Protein AF-A0A8X7WIZ1-F1 (afdb_monomer_lite)

Radius of gyration: 36.6 Å; chains: 1; bounding box: 76×28×91 Å

Secondary structure (DSSP, 8-state):
-------S------TT--EE--TT--TTTTS--EEHHHHHHHHHHHHHHHHHHHHHHHHHHHHHHHHHHHHHHHHHHHHHHHHHHHHHHHHHHHHHHHHHHHHH-

Structure (mmCIF, N/CA/C/O backbone):
data_AF-A0A8X7WIZ1-F1
#
_entry.id   AF-A0A8X7WIZ1-F1
#
loop_
_atom_site.group_PDB
_atom_site.id
_atom_site.type_symbol
_atom_site.label_atom_id
_atom_site.label_alt_id
_atom_site.label_comp_id
_atom_site.label_asym_id
_atom_site.label_entity_id
_atom_site.label_seq_id
_atom_site.pdbx_PDB_ins_code
_atom_site.Cartn_x
_atom_site.Cartn_y
_atom_site.Cartn_z
_atom_site.occupancy
_atom_site.B_iso_or_equiv
_atom_site.auth_seq_id
_atom_site.auth_comp_id
_atom_site.auth_asym_id
_atom_site.auth_atom_id
_atom_site.pdbx_PDB_model_num
ATOM 1 N N . MET A 1 1 ? 35.230 1.663 -14.334 1.00 40.25 1 MET A N 1
ATOM 2 C CA . MET A 1 1 ? 34.468 2.782 -14.916 1.00 40.25 1 MET A CA 1
ATOM 3 C C . MET A 1 1 ? 35.058 3.000 -16.294 1.00 40.25 1 MET A C 1
ATOM 5 O O . MET A 1 1 ? 36.267 3.159 -16.374 1.00 40.25 1 MET A O 1
ATOM 9 N N . ILE A 1 2 ? 34.279 2.805 -17.360 1.00 38.53 2 ILE A N 1
ATOM 10 C CA . ILE A 1 2 ? 34.748 3.115 -18.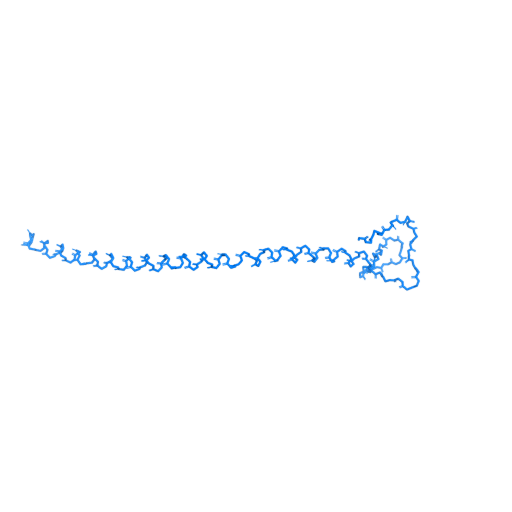715 1.00 38.53 2 ILE A CA 1
ATOM 11 C C . ILE A 1 2 ? 34.423 4.591 -18.897 1.00 38.53 2 ILE A C 1
ATOM 13 O O . ILE A 1 2 ? 33.260 4.934 -19.087 1.00 38.53 2 ILE A O 1
ATOM 17 N N . ASP A 1 3 ? 35.423 5.449 -18.729 1.00 39.06 3 ASP A N 1
ATOM 18 C CA . ASP A 1 3 ? 35.257 6.869 -19.010 1.00 39.06 3 ASP A CA 1
ATOM 19 C C . ASP A 1 3 ? 35.281 7.060 -20.523 1.00 39.06 3 ASP A C 1
ATOM 21 O O . ASP A 1 3 ? 36.286 6.810 -21.193 1.00 39.06 3 ASP A O 1
ATOM 25 N N . GLU A 1 4 ? 34.141 7.467 -21.072 1.00 47.09 4 GLU A N 1
ATOM 26 C CA . GLU A 1 4 ? 34.055 7.902 -22.455 1.00 47.09 4 GLU A CA 1
ATOM 27 C C . GLU A 1 4 ? 34.821 9.221 -22.578 1.00 47.09 4 GLU A C 1
ATOM 29 O O . GLU A 1 4 ? 34.429 10.262 -22.040 1.00 47.09 4 GLU A O 1
ATOM 34 N N . VAL A 1 5 ? 35.962 9.168 -23.263 1.00 49.66 5 VAL A N 1
ATOM 35 C CA . VAL A 1 5 ? 36.715 10.361 -23.636 1.00 49.66 5 VAL A CA 1
ATOM 36 C C . VAL A 1 5 ? 35.818 11.163 -24.574 1.00 49.66 5 VAL A C 1
ATOM 38 O O . VAL A 1 5 ? 35.631 10.784 -25.728 1.00 49.66 5 VAL A O 1
ATOM 41 N N . ARG A 1 6 ? 35.255 12.273 -24.082 1.00 49.59 6 ARG A N 1
ATOM 42 C CA . ARG A 1 6 ? 34.550 13.269 -24.902 1.00 49.59 6 ARG A CA 1
ATOM 43 C C . ARG A 1 6 ? 35.555 13.959 -25.827 1.00 49.59 6 ARG A C 1
ATOM 45 O O . ARG A 1 6 ? 35.989 15.081 -25.569 1.00 49.59 6 ARG A O 1
ATOM 52 N N . VAL A 1 7 ? 35.982 13.263 -26.877 1.00 47.59 7 VAL A N 1
ATOM 53 C CA . VAL A 1 7 ? 36.691 13.876 -27.999 1.00 47.59 7 VAL A CA 1
ATOM 54 C C . VAL A 1 7 ? 35.689 14.796 -28.691 1.00 47.59 7 VAL A C 1
ATOM 56 O 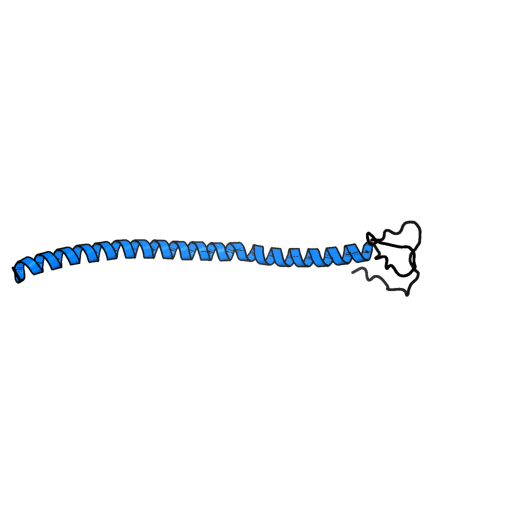O . VAL A 1 7 ? 34.561 14.394 -28.962 1.00 47.59 7 VAL A O 1
ATOM 59 N N . LYS A 1 8 ? 36.083 16.056 -28.895 1.00 46.12 8 LYS A N 1
ATOM 60 C CA . LYS A 1 8 ? 35.276 17.074 -29.575 1.00 46.12 8 LYS A CA 1
ATOM 61 C C . LYS A 1 8 ? 34.792 16.549 -30.928 1.00 46.12 8 LYS A C 1
ATOM 63 O O . LYS A 1 8 ? 35.621 16.318 -31.799 1.00 46.12 8 LYS A O 1
ATOM 68 N N . ASP A 1 9 ? 33.474 16.408 -31.047 1.00 51.41 9 ASP A N 1
ATOM 69 C CA . ASP A 1 9 ? 32.660 16.392 -32.266 1.00 51.41 9 ASP A CA 1
ATOM 70 C C . ASP A 1 9 ? 33.368 15.936 -33.552 1.00 51.41 9 ASP A C 1
ATOM 72 O O . ASP A 1 9 ? 33.539 16.704 -34.497 1.00 51.41 9 ASP A O 1
ATOM 76 N N . GLU A 1 10 ? 33.689 14.649 -33.647 1.00 49.94 10 GLU A N 1
ATOM 77 C CA . GLU A 1 10 ? 33.424 13.967 -34.910 1.00 49.94 10 GLU A CA 1
ATOM 78 C C . GLU A 1 10 ? 31.998 13.445 -34.801 1.00 49.94 10 GLU A C 1
ATOM 80 O O . GLU A 1 10 ? 31.724 12.541 -34.013 1.00 49.94 10 GLU A O 1
ATOM 85 N N . PHE A 1 11 ? 31.061 14.052 -35.536 1.00 55.97 11 PHE A N 1
ATOM 86 C CA . PHE A 1 11 ? 29.721 13.495 -35.682 1.00 55.97 11 PHE A CA 1
ATOM 87 C C . PHE A 1 11 ? 29.870 12.055 -36.194 1.00 55.97 11 PHE A C 1
ATOM 89 O O . PHE A 1 11 ? 30.175 11.834 -37.368 1.00 55.97 11 PHE A O 1
ATOM 96 N N . ASP A 1 12 ? 29.710 11.093 -35.281 1.00 56.22 12 ASP A N 1
ATOM 97 C CA . ASP A 1 12 ? 29.989 9.664 -35.454 1.00 56.22 12 ASP A CA 1
ATOM 98 C C . ASP A 1 12 ? 28.936 9.036 -36.383 1.00 56.22 12 ASP A C 1
ATOM 100 O O . ASP A 1 12 ? 28.051 8.289 -35.991 1.00 56.22 12 ASP A O 1
ATOM 104 N N . THR A 1 13 ? 28.975 9.405 -37.658 1.00 54.91 13 THR A N 1
ATOM 105 C CA . THR A 1 13 ? 28.059 8.930 -38.705 1.00 54.91 13 THR A CA 1
ATOM 106 C C . THR A 1 13 ? 28.530 7.611 -39.322 1.00 54.91 13 THR A C 1
ATOM 108 O O . THR A 1 13 ? 28.003 7.177 -40.348 1.00 54.91 13 THR A O 1
ATOM 111 N N . GLN A 1 14 ? 29.518 6.950 -38.706 1.00 56.19 14 GLN A N 1
ATOM 112 C CA . GLN A 1 14 ? 30.135 5.759 -39.269 1.00 56.19 14 GLN A CA 1
ATOM 113 C C . GLN A 1 14 ? 29.156 4.570 -39.294 1.00 56.19 14 GLN A C 1
ATOM 115 O O . GLN A 1 14 ? 28.480 4.282 -38.295 1.00 56.19 14 GLN A O 1
ATOM 120 N N . PRO A 1 15 ? 29.091 3.830 -40.417 1.00 49.72 15 PRO A N 1
ATOM 121 C CA . PRO A 1 15 ? 28.320 2.597 -40.510 1.00 49.72 15 PRO A CA 1
ATOM 122 C C . PRO A 1 15 ? 28.708 1.608 -39.398 1.00 49.72 15 PRO A C 1
ATOM 124 O O . PRO A 1 15 ? 29.881 1.304 -39.210 1.00 49.72 15 PRO A O 1
ATOM 127 N N . GLY A 1 16 ? 27.717 1.093 -38.662 1.00 58.16 16 GLY A N 1
ATOM 128 C CA . GLY A 1 16 ? 27.914 0.117 -37.576 1.00 58.16 16 GLY A CA 1
ATOM 129 C C . GLY A 1 16 ? 27.690 0.661 -36.161 1.00 58.16 16 GLY A C 1
ATOM 130 O O . GLY A 1 16 ? 27.548 -0.124 -35.222 1.00 58.16 16 GLY A O 1
ATOM 131 N N . LYS A 1 17 ? 27.580 1.982 -35.994 1.00 64.12 17 LYS A N 1
ATOM 132 C CA . LYS A 1 17 ? 27.220 2.612 -34.716 1.00 64.12 17 LYS A CA 1
ATOM 133 C C . LYS A 1 17 ? 25.698 2.654 -34.533 1.00 64.12 17 LYS A C 1
ATOM 135 O O . LYS A 1 17 ? 24.950 2.934 -35.468 1.00 64.12 17 LYS A O 1
ATOM 140 N N . ARG A 1 18 ? 25.224 2.337 -33.321 1.00 69.50 18 ARG A N 1
ATOM 141 C CA . ARG A 1 18 ? 23.798 2.364 -32.951 1.00 69.50 18 ARG A CA 1
ATOM 142 C C . ARG A 1 18 ? 23.508 3.661 -32.197 1.00 69.50 18 ARG A C 1
ATOM 144 O O . ARG A 1 18 ? 24.174 3.956 -31.209 1.00 69.50 18 ARG A O 1
ATOM 151 N N . PHE A 1 19 ? 22.510 4.408 -32.654 1.00 68.00 19 PHE A N 1
ATOM 152 C CA . PHE A 1 19 ? 22.051 5.651 -32.032 1.00 68.00 19 PHE A CA 1
ATOM 153 C C . PHE A 1 19 ? 20.586 5.517 -31.648 1.00 68.00 19 PHE A C 1
ATOM 155 O O . PHE A 1 19 ? 19.826 4.861 -32.363 1.00 68.00 19 PHE A O 1
ATOM 162 N N . PHE A 1 20 ? 20.187 6.184 -30.570 1.00 65.31 20 PHE A N 1
ATOM 163 C CA . PHE A 1 20 ? 18.785 6.519 -30.375 1.00 65.31 20 PHE A CA 1
ATOM 164 C C . PHE A 1 20 ? 18.491 7.798 -31.162 1.00 65.31 20 PHE A C 1
ATOM 166 O O . PHE A 1 20 ? 19.228 8.783 -31.081 1.00 65.31 20 PHE A O 1
ATOM 173 N N . SER A 1 21 ? 17.433 7.766 -31.964 1.00 61.66 21 SER A N 1
ATOM 174 C CA . SER A 1 21 ? 16.917 8.927 -32.683 1.00 61.66 21 SER A CA 1
ATOM 175 C C . SER A 1 21 ? 15.537 9.275 -32.142 1.00 61.66 21 SER A C 1
ATOM 177 O O . SER A 1 21 ? 14.754 8.384 -31.811 1.00 61.66 21 SER A O 1
ATOM 179 N N . CYS A 1 22 ? 15.236 10.572 -32.066 1.00 62.09 22 CYS A N 1
ATOM 180 C CA . CYS A 1 22 ? 13.872 11.043 -31.838 1.00 62.09 22 CYS A CA 1
ATOM 181 C C . CYS A 1 22 ? 12.933 10.458 -32.909 1.00 62.09 22 CYS A C 1
ATOM 183 O O . CYS A 1 22 ? 13.340 10.281 -34.057 1.00 62.09 22 CYS A O 1
ATOM 185 N N . VAL A 1 23 ? 11.670 10.198 -32.555 1.00 68.69 23 VAL A N 1
ATOM 186 C CA . VAL A 1 23 ? 10.640 9.762 -33.519 1.00 68.69 23 VAL A CA 1
ATOM 187 C C . VAL A 1 23 ? 10.430 10.780 -34.651 1.00 68.69 23 VAL A C 1
ATOM 189 O O . VAL A 1 23 ? 10.071 10.394 -35.755 1.00 68.69 23 VAL A O 1
ATOM 192 N N . ASN A 1 24 ? 10.741 12.055 -34.392 1.00 72.00 24 ASN A N 1
ATOM 193 C CA . ASN A 1 24 ? 10.689 13.161 -35.352 1.00 72.00 24 ASN A CA 1
ATOM 194 C C . ASN A 1 24 ? 12.090 13.563 -35.854 1.00 72.00 24 ASN A C 1
ATOM 196 O O . ASN A 1 24 ? 12.337 14.737 -36.099 1.00 72.00 24 ASN A O 1
ATOM 200 N N . TYR A 1 25 ? 13.053 12.639 -35.885 1.00 70.25 25 TYR A N 1
ATOM 201 C CA . TYR A 1 25 ? 14.414 12.960 -36.311 1.00 70.25 25 TYR A CA 1
ATOM 202 C C . TYR A 1 25 ? 14.459 13.357 -37.793 1.00 70.25 25 TYR A C 1
ATOM 204 O O . TYR A 1 25 ? 14.173 12.528 -38.655 1.00 70.25 25 TYR A O 1
ATOM 212 N N . GLU A 1 26 ? 14.920 14.577 -38.069 1.00 72.12 26 GLU A N 1
ATOM 213 C CA . GLU A 1 26 ? 15.270 15.041 -39.412 1.00 72.12 26 GLU A CA 1
ATOM 214 C C . GLU A 1 26 ? 16.792 15.182 -39.546 1.00 72.12 26 GLU A C 1
ATOM 216 O O . GLU A 1 26 ? 17.491 15.600 -38.622 1.00 72.12 26 GLU A O 1
ATOM 221 N N . ALA A 1 27 ? 17.335 14.854 -40.718 1.00 70.62 27 ALA A N 1
ATOM 222 C CA . ALA A 1 27 ? 18.764 15.000 -41.016 1.00 70.62 27 ALA A CA 1
ATOM 223 C C . ALA A 1 27 ? 19.123 16.445 -41.425 1.00 70.62 27 ALA A C 1
ATOM 225 O O . ALA A 1 27 ? 19.866 16.673 -42.376 1.00 70.62 27 ALA A O 1
ATOM 226 N N . ASP A 1 28 ? 18.569 17.424 -40.715 1.00 79.06 28 ASP A N 1
ATOM 227 C CA . ASP A 1 28 ? 18.713 18.864 -40.967 1.00 79.06 28 ASP A CA 1
ATOM 228 C C . ASP A 1 28 ? 19.953 19.483 -40.295 1.00 79.06 28 ASP A C 1
ATOM 230 O O . ASP A 1 28 ? 20.214 20.677 -40.426 1.00 79.06 28 ASP A O 1
ATOM 234 N N . GLY A 1 29 ? 20.721 18.672 -39.562 1.00 69.69 29 GLY A N 1
ATOM 235 C CA . GLY A 1 29 ? 21.867 19.120 -38.770 1.00 69.69 29 GLY A CA 1
ATOM 236 C C . GLY A 1 29 ? 21.489 19.822 -37.460 1.00 69.69 29 GLY A C 1
ATOM 237 O O . GLY A 1 29 ? 22.382 20.202 -36.708 1.00 69.69 29 GLY A O 1
ATOM 238 N N . LEU A 1 30 ? 20.195 19.966 -37.162 1.00 67.12 30 LEU A N 1
ATOM 239 C CA . LEU A 1 30 ? 19.671 20.557 -35.928 1.00 67.12 30 LEU A CA 1
ATOM 240 C C . LEU A 1 30 ? 19.230 19.488 -34.919 1.00 67.12 30 LEU A C 1
ATOM 242 O O . LEU A 1 30 ? 19.149 19.766 -33.722 1.00 67.12 30 LEU A O 1
ATOM 246 N N . HIS A 1 31 ? 18.981 18.257 -35.372 1.00 63.44 31 HIS A N 1
ATOM 247 C CA . HIS A 1 31 ? 18.602 17.153 -34.495 1.00 63.44 31 HIS A CA 1
ATOM 248 C C . HIS A 1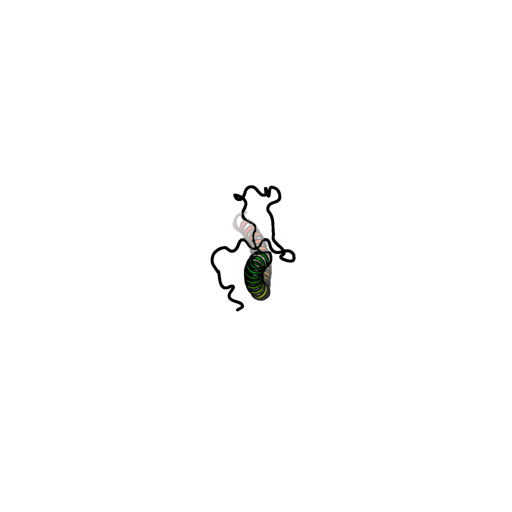 31 ? 19.813 16.425 -33.897 1.00 63.44 31 HIS A C 1
ATOM 250 O O . HIS A 1 31 ? 20.652 15.855 -34.601 1.00 63.44 31 HIS A O 1
ATOM 256 N N . TYR A 1 32 ? 19.852 16.370 -32.565 1.00 66.12 32 TYR A N 1
ATOM 257 C CA . TYR A 1 32 ? 20.845 15.611 -31.809 1.00 66.12 32 TYR A CA 1
ATOM 258 C C . TYR A 1 32 ? 20.559 14.100 -31.864 1.00 66.12 32 TYR A C 1
ATOM 260 O O . TYR A 1 32 ? 19.430 13.659 -31.637 1.00 66.12 32 TYR A O 1
ATOM 268 N N . ARG A 1 33 ? 21.594 13.296 -32.138 1.00 66.00 33 ARG A N 1
ATOM 269 C CA . ARG A 1 33 ? 21.556 11.828 -32.028 1.00 66.00 33 ARG A CA 1
ATOM 270 C C . ARG A 1 33 ? 22.333 11.419 -30.787 1.00 66.00 33 ARG A C 1
ATOM 272 O O . ARG A 1 33 ? 23.525 11.701 -30.700 1.00 66.00 33 ARG A O 1
ATOM 279 N N . GLN A 1 34 ? 21.684 10.723 -29.860 1.00 68.06 34 GLN A N 1
ATOM 280 C CA . GLN A 1 34 ? 22.363 10.208 -28.675 1.00 68.06 34 GLN A CA 1
ATOM 281 C C . GLN A 1 34 ? 22.983 8.842 -29.001 1.00 68.06 34 GLN A C 1
ATOM 283 O O . GLN A 1 34 ? 22.267 7.944 -29.469 1.00 68.06 34 GLN A O 1
ATOM 288 N N . PRO A 1 35 ? 24.296 8.640 -28.781 1.00 75.69 35 PRO A N 1
ATOM 289 C CA . PRO A 1 35 ? 24.898 7.320 -28.900 1.00 75.69 35 PRO A CA 1
ATOM 290 C C . PRO A 1 35 ? 24.195 6.324 -27.975 1.00 75.69 35 PRO A C 1
ATOM 292 O O . PRO A 1 35 ? 23.917 6.625 -26.813 1.00 75.69 35 PRO A O 1
ATOM 295 N N . TRP A 1 36 ? 23.919 5.117 -28.479 1.00 76.94 36 TRP A N 1
ATOM 296 C CA . TRP A 1 36 ? 23.218 4.084 -27.709 1.00 76.94 36 TRP A CA 1
ATOM 297 C C . TRP A 1 36 ? 23.924 3.768 -26.385 1.00 76.94 36 TRP A C 1
ATOM 299 O O . TRP A 1 36 ? 23.264 3.561 -25.371 1.00 76.94 36 TRP A O 1
ATOM 309 N N . VAL A 1 37 ? 25.262 3.792 -26.383 1.00 73.94 37 VAL A N 1
ATOM 310 C CA . VAL A 1 37 ? 26.078 3.537 -25.189 1.00 73.94 37 VAL A CA 1
ATOM 311 C C . VAL A 1 37 ? 25.807 4.546 -24.068 1.00 73.94 37 VAL A C 1
ATOM 313 O O . VAL A 1 37 ? 25.656 4.129 -22.923 1.00 73.94 37 VAL A O 1
ATOM 316 N N . CYS A 1 38 ? 25.661 5.839 -24.383 1.00 76.38 38 CYS A N 1
ATOM 317 C CA . CYS A 1 38 ? 25.371 6.870 -23.386 1.00 76.38 38 CYS A CA 1
ATOM 318 C C . CYS A 1 38 ? 23.964 6.680 -22.806 1.00 76.38 38 CYS A C 1
ATOM 320 O O . CYS A 1 38 ? 23.803 6.641 -21.590 1.00 76.38 38 CYS A O 1
ATOM 322 N N . GLY A 1 39 ? 22.960 6.481 -23.671 1.00 77.44 39 GLY A N 1
ATOM 323 C CA . GLY A 1 39 ? 21.573 6.284 -23.233 1.00 77.44 39 GLY A CA 1
ATOM 324 C C . GLY A 1 39 ? 21.402 5.031 -22.370 1.00 77.44 39 GLY A C 1
ATOM 325 O O . GLY A 1 39 ? 20.770 5.072 -21.321 1.00 77.44 39 GLY A O 1
ATOM 326 N N . VAL A 1 40 ? 22.039 3.918 -22.746 1.00 83.06 40 VAL A N 1
ATOM 327 C CA . VAL A 1 40 ? 22.019 2.698 -21.925 1.00 83.06 40 VAL A CA 1
ATOM 328 C C . VAL A 1 40 ? 22.740 2.892 -20.594 1.00 83.06 40 VAL A C 1
ATOM 330 O O . VAL A 1 40 ? 22.265 2.398 -19.573 1.00 83.06 40 VAL A O 1
ATOM 333 N N . GLN A 1 41 ? 23.863 3.611 -20.573 1.00 86.00 41 GLN A N 1
ATOM 334 C CA . GLN A 1 41 ? 24.582 3.895 -19.334 1.00 86.00 41 GLN A CA 1
ATOM 335 C C . GLN A 1 41 ? 23.737 4.743 -18.369 1.00 86.00 41 GLN A C 1
ATOM 337 O O . GLN A 1 41 ? 23.676 4.428 -17.180 1.00 86.00 41 GLN A O 1
ATOM 342 N N . GLU A 1 42 ? 23.064 5.781 -18.868 1.00 86.94 42 GLU A N 1
ATOM 343 C CA . GLU A 1 42 ? 22.151 6.634 -18.092 1.00 86.94 42 GLU A CA 1
ATOM 344 C C . GLU A 1 42 ? 20.977 5.832 -17.509 1.00 86.94 42 GLU A C 1
ATOM 346 O O . GLU A 1 42 ? 20.681 5.929 -16.312 1.00 86.94 42 GLU A O 1
ATOM 351 N N . GLU A 1 43 ? 20.358 4.973 -18.324 1.00 89.94 43 GLU A N 1
ATOM 352 C CA . GLU A 1 43 ? 19.271 4.093 -17.889 1.00 89.94 43 GLU A CA 1
ATOM 353 C C . GLU A 1 43 ? 19.738 3.080 -16.837 1.00 89.94 43 GLU A C 1
ATOM 355 O O . GLU A 1 43 ? 19.073 2.894 -15.820 1.00 89.94 43 GLU A O 1
ATOM 360 N N . ILE A 1 44 ? 20.915 2.465 -17.005 1.00 93.81 44 ILE A N 1
ATOM 361 C CA . ILE A 1 44 ? 21.475 1.526 -16.019 1.00 93.81 44 ILE A CA 1
ATOM 362 C C . ILE A 1 44 ? 21.741 2.218 -14.679 1.00 93.81 44 ILE A C 1
ATOM 364 O O . ILE A 1 44 ? 21.464 1.636 -13.629 1.00 93.81 44 ILE A O 1
ATOM 368 N N . VAL A 1 45 ? 22.273 3.444 -14.687 1.00 95.88 45 VAL A N 1
ATOM 369 C CA . VAL A 1 45 ? 22.503 4.221 -13.457 1.00 95.88 45 VAL A CA 1
ATOM 370 C C . VAL A 1 45 ? 21.176 4.530 -12.764 1.00 95.88 45 VAL A C 1
ATOM 372 O O . VAL A 1 45 ? 21.045 4.315 -11.557 1.00 95.88 45 VAL A O 1
ATOM 375 N N . THR A 1 46 ? 20.174 4.965 -13.525 1.00 96.81 46 THR A N 1
ATOM 376 C CA . THR A 1 46 ? 18.836 5.269 -13.002 1.00 96.81 46 THR A CA 1
ATOM 377 C C . THR A 1 46 ? 18.154 4.025 -12.434 1.00 96.81 46 THR A C 1
ATOM 379 O O . THR A 1 46 ? 17.604 4.060 -11.332 1.00 96.81 46 THR A O 1
ATOM 382 N N . LEU A 1 47 ? 18.219 2.901 -13.151 1.00 98.19 47 LEU A N 1
ATOM 383 C CA . LEU A 1 47 ? 17.669 1.624 -12.703 1.00 98.19 47 LEU A CA 1
ATOM 384 C C . LEU A 1 47 ? 18.370 1.120 -11.447 1.00 98.19 47 LEU A C 1
ATOM 386 O O . LEU A 1 47 ? 17.691 0.687 -10.521 1.00 98.19 47 LEU A O 1
ATOM 390 N N . ARG A 1 48 ? 19.702 1.220 -11.376 1.00 98.06 48 ARG A N 1
ATOM 391 C CA . ARG A 1 48 ? 20.460 0.839 -10.182 1.00 98.06 48 ARG A CA 1
ATOM 392 C C . ARG A 1 48 ? 19.983 1.611 -8.957 1.00 98.06 48 ARG A C 1
ATOM 394 O O . ARG A 1 48 ? 19.657 0.986 -7.957 1.00 98.06 48 ARG A O 1
ATOM 401 N N . LYS A 1 49 ? 19.861 2.937 -9.068 1.00 98.19 49 LYS A N 1
ATOM 402 C CA . LYS A 1 49 ? 19.363 3.783 -7.976 1.00 98.19 49 LYS A CA 1
ATOM 403 C C . LYS A 1 49 ? 17.970 3.348 -7.508 1.00 98.19 49 LYS A C 1
ATOM 405 O O . LYS A 1 49 ? 17.746 3.183 -6.317 1.00 98.19 49 LYS A O 1
ATOM 410 N N . ARG A 1 50 ? 17.044 3.101 -8.441 1.00 98.38 50 ARG A N 1
ATOM 411 C CA . ARG A 1 50 ? 15.681 2.638 -8.115 1.00 98.38 50 ARG A CA 1
ATOM 412 C C . ARG A 1 50 ? 15.671 1.265 -7.440 1.00 98.38 50 ARG A C 1
ATOM 414 O O . ARG A 1 50 ? 14.829 1.019 -6.582 1.00 98.38 50 ARG A O 1
ATOM 421 N N . VAL A 1 51 ? 16.573 0.368 -7.841 1.00 98.50 51 VAL A N 1
ATOM 422 C CA . VAL A 1 51 ? 16.725 -0.957 -7.221 1.00 98.50 51 VAL A CA 1
ATOM 423 C C . VAL A 1 51 ? 17.279 -0.833 -5.803 1.00 98.50 51 VAL A C 1
ATOM 425 O O . VAL A 1 51 ? 16.752 -1.477 -4.905 1.00 98.50 51 VAL A O 1
ATOM 428 N N . GLU A 1 52 ? 18.285 0.014 -5.587 1.00 98.25 52 GLU A N 1
ATOM 429 C CA . GLU A 1 52 ? 18.840 0.291 -4.255 1.00 98.25 52 GLU A CA 1
ATOM 430 C C . GLU A 1 52 ? 17.773 0.890 -3.320 1.00 98.25 52 GLU A C 1
ATOM 432 O O . GLU A 1 52 ? 17.595 0.418 -2.201 1.00 98.25 52 GLU A O 1
ATOM 437 N N . GLU A 1 53 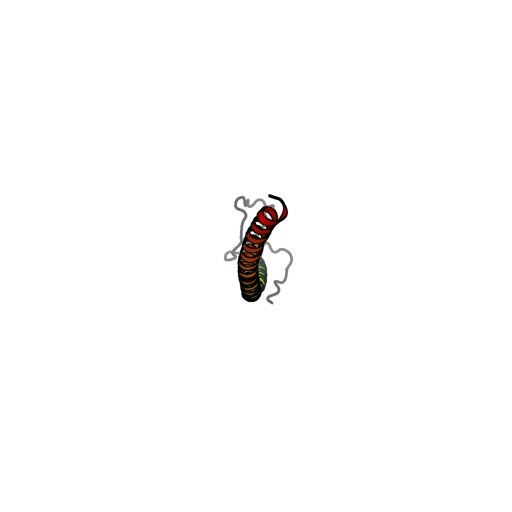? 16.992 1.866 -3.795 1.00 98.19 53 GLU A N 1
ATOM 438 C CA . GLU A 1 53 ? 15.877 2.449 -3.034 1.00 98.19 53 GLU A CA 1
ATOM 439 C C . GLU A 1 53 ? 14.795 1.408 -2.692 1.00 98.19 53 GLU A C 1
ATOM 441 O O . GLU A 1 53 ? 14.289 1.377 -1.568 1.00 98.19 53 GLU A O 1
ATOM 446 N N . ALA A 1 54 ? 14.450 0.527 -3.637 1.00 98.19 54 ALA A N 1
ATOM 447 C CA . ALA A 1 54 ? 13.483 -0.544 -3.405 1.00 98.19 54 ALA A CA 1
ATOM 448 C C . ALA A 1 54 ? 13.991 -1.582 -2.390 1.00 98.19 54 ALA A C 1
ATOM 450 O O . ALA A 1 54 ? 13.211 -2.047 -1.558 1.00 98.19 54 ALA A O 1
ATOM 451 N N . ASP A 1 55 ? 15.283 -1.919 -2.425 1.00 98.19 55 ASP A N 1
ATOM 452 C CA . ASP A 1 55 ? 15.910 -2.843 -1.474 1.00 98.19 55 ASP A CA 1
ATOM 453 C C . ASP A 1 55 ? 15.848 -2.300 -0.036 1.00 98.19 55 ASP A C 1
ATOM 455 O O . ASP A 1 55 ? 15.473 -3.021 0.891 1.00 98.19 55 ASP A O 1
ATOM 459 N N . GLU A 1 56 ? 16.105 -1.003 0.159 1.00 97.56 56 GLU A N 1
ATOM 460 C CA . GLU A 1 56 ? 15.964 -0.362 1.474 1.00 97.56 56 GLU A CA 1
ATOM 461 C C . GLU A 1 56 ? 14.517 -0.396 1.990 1.00 97.56 56 GLU A C 1
ATOM 463 O O . GLU A 1 56 ? 14.270 -0.717 3.159 1.00 97.56 56 GLU A O 1
ATOM 468 N N . VAL A 1 57 ? 13.531 -0.159 1.118 1.00 97.50 57 VAL A N 1
ATOM 469 C CA . VAL A 1 57 ? 12.114 -0.315 1.483 1.00 97.50 57 VAL A CA 1
ATOM 470 C C . VAL A 1 57 ? 11.817 -1.764 1.873 1.00 97.50 57 VAL A C 1
ATOM 472 O O . VAL A 1 57 ? 11.206 -1.997 2.919 1.00 97.50 57 VAL A O 1
ATOM 475 N N . MET A 1 58 ? 12.284 -2.745 1.099 1.00 97.75 58 MET A N 1
ATOM 476 C CA . MET A 1 58 ? 12.078 -4.168 1.389 1.00 97.75 58 MET A CA 1
ATOM 477 C C . MET A 1 58 ? 12.671 -4.584 2.739 1.00 97.75 58 MET A C 1
ATOM 479 O O . MET A 1 58 ? 12.027 -5.330 3.478 1.00 97.75 58 MET A O 1
ATOM 483 N N . LYS A 1 59 ? 13.845 -4.059 3.114 1.00 96.94 59 LYS A N 1
ATOM 484 C CA . LYS A 1 59 ? 14.454 -4.296 4.436 1.00 96.94 59 LYS A CA 1
ATOM 485 C C . LYS A 1 59 ? 13.607 -3.759 5.588 1.00 96.94 59 LYS A C 1
ATOM 487 O O . LYS A 1 59 ? 13.637 -4.328 6.679 1.00 96.94 59 LYS A O 1
ATOM 492 N N . SER A 1 60 ? 12.837 -2.693 5.366 1.00 97.31 60 SER A N 1
ATOM 493 C CA . SER A 1 60 ? 11.976 -2.101 6.400 1.00 97.31 60 SER A CA 1
ATOM 494 C C . SER A 1 60 ? 10.685 -2.896 6.660 1.00 97.31 60 SER A C 1
ATOM 496 O O . SER A 1 60 ? 10.162 -2.868 7.778 1.00 97.31 60 SER A O 1
ATOM 498 N N . VAL A 1 61 ? 10.197 -3.665 5.676 1.00 97.62 61 VAL A N 1
ATOM 499 C CA . VAL A 1 61 ? 8.914 -4.392 5.754 1.00 97.62 61 VAL A CA 1
ATOM 500 C C . VAL A 1 61 ? 8.846 -5.372 6.937 1.00 97.62 61 VAL A C 1
ATOM 502 O O . VAL A 1 61 ? 7.875 -5.308 7.693 1.00 97.62 61 VAL A O 1
ATOM 505 N N . PRO A 1 62 ? 9.847 -6.239 7.200 1.00 97.94 62 PRO A N 1
ATOM 506 C CA . PRO A 1 62 ? 9.792 -7.160 8.336 1.00 97.94 62 PRO A CA 1
ATOM 507 C C . PRO A 1 62 ? 9.743 -6.456 9.697 1.00 97.94 62 PRO A C 1
ATOM 509 O O . PRO A 1 62 ? 9.125 -6.960 10.633 1.00 97.94 62 PRO A O 1
ATOM 512 N N . MET A 1 63 ? 10.399 -5.298 9.827 1.00 96.69 63 MET A N 1
ATOM 513 C CA . MET A 1 63 ? 10.365 -4.508 11.059 1.00 96.69 63 MET A CA 1
ATOM 514 C C . MET A 1 63 ? 8.971 -3.922 11.287 1.00 96.69 63 MET A C 1
ATOM 516 O O . MET A 1 63 ? 8.434 -4.043 12.388 1.00 96.69 63 MET A O 1
ATOM 520 N N . LEU A 1 64 ? 8.376 -3.332 10.247 1.00 98.12 64 LEU A N 1
ATOM 521 C CA . LEU A 1 64 ? 7.019 -2.792 10.308 1.00 98.12 64 LEU A CA 1
ATOM 522 C C . LEU A 1 64 ? 5.993 -3.891 10.608 1.00 98.12 64 LEU A C 1
ATOM 524 O O . LEU A 1 64 ? 5.136 -3.690 11.463 1.00 98.12 64 LEU A O 1
ATOM 528 N N . ASN A 1 65 ? 6.133 -5.079 10.015 1.00 98.38 65 ASN A N 1
ATOM 529 C CA . ASN A 1 65 ? 5.260 -6.219 10.313 1.00 98.38 65 ASN A CA 1
ATOM 530 C C . ASN A 1 65 ? 5.294 -6.603 11.800 1.00 98.38 65 ASN A C 1
ATOM 532 O O . ASN A 1 65 ? 4.243 -6.756 12.414 1.00 98.38 65 ASN A O 1
ATOM 536 N N . LYS A 1 66 ? 6.479 -6.662 12.423 1.00 98.19 66 LYS A N 1
ATOM 537 C CA . LYS A 1 66 ? 6.591 -6.929 13.871 1.00 98.19 66 LYS A CA 1
ATOM 538 C C . LYS A 1 66 ? 5.928 -5.845 14.725 1.00 98.19 66 LYS A C 1
ATOM 540 O O . LYS A 1 66 ? 5.359 -6.141 15.775 1.00 98.19 66 LYS A O 1
ATOM 545 N N . GLN A 1 67 ? 6.022 -4.582 14.305 1.00 98.38 67 GLN A N 1
ATOM 546 C CA . GLN A 1 67 ? 5.350 -3.481 14.998 1.00 98.38 67 GLN A CA 1
ATOM 547 C C . GLN A 1 67 ? 3.828 -3.606 14.886 1.00 98.38 67 GLN A C 1
ATOM 549 O O . GLN A 1 67 ? 3.143 -3.458 15.897 1.00 98.38 67 GLN A O 1
ATOM 554 N N . ILE A 1 68 ? 3.316 -3.945 13.700 1.00 98.62 68 ILE A N 1
ATOM 555 C CA . ILE A 1 68 ? 1.890 -4.203 13.465 1.00 98.62 68 ILE A CA 1
ATOM 556 C C . ILE A 1 68 ? 1.406 -5.342 14.365 1.00 98.62 68 ILE A C 1
ATOM 558 O O . ILE A 1 68 ? 0.472 -5.136 15.134 1.00 98.62 68 ILE A O 1
ATOM 562 N N . GLU A 1 69 ? 2.086 -6.491 14.372 1.00 98.62 69 GLU A N 1
ATOM 563 C CA . GLU A 1 69 ? 1.733 -7.638 15.224 1.00 98.62 69 GLU A CA 1
ATOM 564 C C . GLU A 1 69 ? 1.683 -7.264 16.719 1.00 98.62 69 GLU A C 1
ATOM 566 O O . GLU A 1 69 ? 0.774 -7.665 17.452 1.00 98.62 69 GLU A O 1
ATOM 571 N N . SER A 1 70 ? 2.641 -6.456 17.186 1.00 98.62 70 SER A N 1
ATOM 572 C CA . SER A 1 70 ? 2.676 -5.970 18.571 1.00 98.62 70 SER A CA 1
ATOM 573 C C . SER A 1 70 ? 1.488 -5.063 18.898 1.00 98.62 70 SER A C 1
ATOM 575 O O . SER A 1 70 ? 0.851 -5.224 19.946 1.00 98.62 70 SER A O 1
ATOM 577 N N . VAL A 1 71 ? 1.169 -4.123 18.004 1.00 98.75 71 VAL A N 1
ATOM 578 C CA . VAL A 1 71 ? 0.028 -3.213 18.159 1.00 98.75 71 VAL A CA 1
ATOM 579 C C . VAL A 1 71 ? -1.284 -3.994 18.125 1.00 98.75 71 VAL A C 1
ATOM 581 O O . VAL A 1 71 ? -2.124 -3.803 19.001 1.00 98.75 71 VAL A O 1
ATOM 584 N N . GLU A 1 72 ? -1.446 -4.941 17.205 1.00 98.75 72 GLU A N 1
ATOM 585 C CA . GLU A 1 72 ? -2.621 -5.814 17.147 1.00 98.75 72 GLU A CA 1
ATOM 586 C C . GLU A 1 72 ? -2.807 -6.613 18.442 1.00 98.75 72 GLU A C 1
ATOM 588 O O . GLU A 1 72 ? -3.922 -6.727 18.959 1.00 98.75 72 GLU A O 1
ATOM 593 N N . ALA A 1 73 ? -1.720 -7.140 19.014 1.00 98.56 73 ALA A N 1
ATOM 594 C CA . ALA A 1 73 ? -1.773 -7.843 20.290 1.00 98.56 73 ALA A CA 1
ATOM 595 C C . ALA A 1 73 ? -2.184 -6.915 21.446 1.00 98.56 73 ALA A C 1
ATOM 597 O O . ALA A 1 73 ? -2.927 -7.334 22.337 1.00 98.56 73 ALA A O 1
ATOM 598 N N . GLN A 1 74 ? -1.724 -5.660 21.446 1.00 98.69 74 GLN A N 1
ATOM 599 C CA . GLN A 1 74 ? -2.140 -4.654 22.428 1.00 98.69 74 GLN 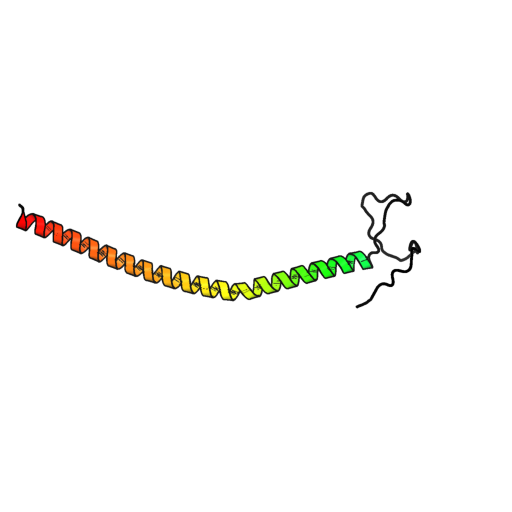A CA 1
ATOM 600 C C . GLN A 1 74 ? -3.625 -4.311 22.291 1.00 98.69 74 GLN A C 1
ATOM 602 O O . GLN A 1 74 ? -4.340 -4.337 23.292 1.00 98.69 74 GLN A O 1
ATOM 607 N N . VAL A 1 75 ? -4.103 -4.071 21.068 1.00 98.75 75 VAL A N 1
ATOM 608 C CA . VAL A 1 75 ? -5.516 -3.779 20.783 1.00 98.75 75 VAL A CA 1
ATOM 609 C C . VAL A 1 75 ? -6.412 -4.925 21.251 1.00 98.75 75 VAL A C 1
ATOM 611 O O . VAL A 1 75 ? -7.389 -4.683 21.955 1.00 98.75 75 VAL A O 1
ATOM 614 N N . LYS A 1 76 ? -6.044 -6.181 20.961 1.00 98.69 76 LYS A N 1
ATOM 615 C CA . LYS A 1 76 ? -6.786 -7.363 21.435 1.00 98.69 76 LYS A CA 1
ATOM 616 C C . LYS A 1 76 ? -6.882 -7.412 22.961 1.00 98.69 76 LYS A C 1
ATOM 618 O O . LYS A 1 76 ? -7.958 -7.655 23.498 1.00 98.69 76 LYS A O 1
ATOM 623 N N . ARG A 1 77 ? -5.779 -7.150 23.674 1.00 98.62 77 ARG A N 1
ATOM 624 C CA . ARG A 1 77 ? -5.784 -7.113 25.148 1.00 98.62 77 ARG A CA 1
ATOM 625 C C . ARG A 1 77 ? -6.677 -6.003 25.693 1.00 98.62 77 ARG A C 1
ATOM 627 O O . ARG A 1 77 ? -7.434 -6.247 26.626 1.00 98.62 77 ARG A O 1
ATOM 634 N N . LEU A 1 78 ? -6.590 -4.804 25.121 1.00 98.69 78 LEU A N 1
ATOM 635 C CA . LEU A 1 78 ? -7.413 -3.670 25.539 1.00 98.69 78 LEU A CA 1
ATOM 636 C C . LEU A 1 78 ? -8.901 -3.924 25.283 1.00 98.69 78 LEU A C 1
ATOM 638 O O . LEU A 1 78 ? -9.713 -3.598 26.142 1.00 98.69 78 LEU A O 1
ATOM 642 N N . SER A 1 79 ? -9.248 -4.571 24.168 1.00 98.62 79 SER A N 1
ATOM 643 C CA . SER A 1 79 ? -10.628 -4.973 23.876 1.00 98.62 79 SER A CA 1
ATOM 644 C C . SER A 1 79 ? -11.190 -5.894 24.962 1.00 98.62 79 SER A C 1
ATOM 646 O O . SER A 1 79 ? -12.261 -5.627 25.490 1.00 98.62 79 SER A O 1
ATOM 648 N N . LEU A 1 80 ? -10.434 -6.919 25.374 1.00 98.56 80 LEU A N 1
ATOM 649 C CA . LEU A 1 80 ? -10.870 -7.840 26.434 1.00 98.56 80 LEU A CA 1
ATOM 650 C C . LEU A 1 80 ? -11.064 -7.138 27.786 1.00 98.56 80 LEU A C 1
ATOM 652 O O . LEU A 1 80 ? -11.973 -7.471 28.545 1.00 98.56 80 LEU A O 1
ATOM 656 N N . LEU A 1 81 ? -10.202 -6.170 28.106 1.00 98.62 81 LEU A N 1
ATOM 657 C CA . LEU A 1 81 ? -10.345 -5.372 29.324 1.00 98.62 81 LEU A CA 1
ATOM 658 C C . LEU A 1 81 ? -11.582 -4.472 29.269 1.00 98.62 81 LEU A C 1
ATOM 660 O O . LEU A 1 81 ? -12.268 -4.332 30.280 1.00 98.62 81 LEU A O 1
ATOM 664 N N . LEU A 1 82 ? -11.876 -3.896 28.102 1.00 98.56 82 LEU A N 1
ATOM 665 C CA . LEU A 1 82 ? -13.070 -3.088 27.890 1.00 98.56 82 LEU A CA 1
ATOM 666 C C . LEU A 1 82 ? -14.344 -3.926 28.042 1.00 98.56 82 LEU A C 1
ATOM 668 O O . LEU A 1 82 ? -15.266 -3.489 28.728 1.00 98.56 82 LEU A O 1
ATOM 672 N N . ASP A 1 83 ? -14.375 -5.137 27.482 1.00 98.56 83 ASP A N 1
ATOM 673 C CA . ASP A 1 83 ? -15.509 -6.059 27.617 1.00 98.56 83 ASP A CA 1
ATOM 674 C C . ASP A 1 83 ? -15.766 -6.406 29.088 1.00 98.56 83 ASP A C 1
ATOM 676 O O . ASP A 1 83 ? -16.898 -6.329 29.572 1.00 98.56 83 ASP A O 1
ATOM 680 N N . LYS A 1 84 ? -14.696 -6.713 29.835 1.00 98.50 84 LYS A N 1
ATOM 681 C CA . LYS A 1 84 ? -14.788 -6.990 31.271 1.00 98.50 84 LYS A CA 1
ATOM 682 C C . LYS A 1 84 ? -15.336 -5.787 32.040 1.00 98.50 84 LYS A C 1
ATOM 684 O O . LYS A 1 84 ? -16.291 -5.935 32.797 1.00 98.50 84 LYS A O 1
ATOM 689 N N . LEU A 1 85 ? -14.752 -4.606 31.836 1.00 98.56 85 LEU A N 1
ATOM 690 C CA . LEU A 1 85 ? -15.163 -3.394 32.544 1.00 98.56 85 LEU A CA 1
ATOM 691 C C . LEU A 1 85 ? -16.612 -3.018 32.214 1.00 98.56 85 LEU A C 1
ATOM 693 O O . LEU A 1 85 ? -17.349 -2.579 33.090 1.00 98.56 85 LEU A O 1
ATOM 697 N N . THR A 1 86 ? -17.039 -3.242 30.972 1.00 98.50 86 THR A N 1
ATOM 698 C CA . THR A 1 86 ? -18.428 -3.039 30.547 1.00 98.50 86 THR A CA 1
ATOM 699 C C . THR A 1 86 ? -19.380 -3.956 31.317 1.00 98.50 86 THR A C 1
ATOM 701 O O . THR A 1 86 ? -20.414 -3.497 31.804 1.00 98.50 86 THR A O 1
ATOM 704 N N . GLY A 1 87 ? -19.017 -5.231 31.491 1.00 98.31 87 GLY A N 1
ATOM 705 C CA . GLY A 1 87 ? -19.777 -6.171 32.319 1.00 98.31 87 GLY A CA 1
ATOM 706 C C . GLY A 1 87 ? -19.833 -5.761 33.794 1.00 98.31 87 GLY A C 1
ATOM 707 O O . GLY A 1 87 ? -20.902 -5.798 34.407 1.00 98.31 87 GLY A O 1
ATOM 708 N N . ASP A 1 88 ? -18.706 -5.315 34.352 1.00 98.50 88 ASP A N 1
ATOM 709 C CA . ASP A 1 88 ? -18.628 -4.837 35.736 1.00 98.50 88 ASP A CA 1
ATOM 710 C C . ASP A 1 88 ? -19.521 -3.598 35.951 1.00 98.50 88 ASP A C 1
ATOM 712 O O . ASP A 1 88 ? -20.285 -3.547 36.917 1.00 98.50 88 ASP A O 1
ATOM 716 N N . VAL A 1 89 ? -19.500 -2.635 35.020 1.00 98.50 89 VAL A N 1
ATOM 717 C CA . VAL A 1 89 ? -20.371 -1.446 35.050 1.00 98.50 89 VAL A CA 1
ATOM 718 C C . VAL A 1 89 ? -21.842 -1.844 34.987 1.00 98.50 89 VAL A C 1
ATOM 720 O O . VAL A 1 89 ? -22.619 -1.370 35.811 1.00 98.50 89 VAL A O 1
ATOM 723 N N . TYR A 1 90 ? -22.225 -2.745 34.078 1.00 98.31 90 TYR A N 1
ATOM 724 C CA . TYR A 1 90 ? -23.608 -3.219 33.976 1.00 98.31 90 TYR A CA 1
ATOM 725 C C . TYR A 1 90 ? -24.101 -3.839 35.293 1.00 98.31 90 TYR A C 1
ATOM 727 O O . TYR A 1 90 ? -25.181 -3.499 35.778 1.00 98.31 90 TYR A O 1
ATOM 735 N N . ASN A 1 91 ? -23.291 -4.703 35.913 1.00 98.31 91 ASN A N 1
ATOM 736 C CA . ASN A 1 91 ? -23.628 -5.322 37.195 1.00 98.31 91 ASN A CA 1
ATOM 737 C C . ASN A 1 91 ? -23.815 -4.282 38.306 1.00 98.31 91 ASN A C 1
ATOM 739 O O . ASN A 1 91 ? -24.780 -4.363 39.069 1.00 98.31 91 ASN A O 1
ATOM 743 N N . LEU A 1 92 ? -22.922 -3.293 38.386 1.00 98.31 92 LEU A N 1
ATOM 744 C CA . LEU A 1 92 ? -23.040 -2.199 39.349 1.00 98.31 92 LEU A CA 1
ATOM 745 C C . LEU A 1 92 ? -24.293 -1.357 39.096 1.00 98.31 92 LEU A C 1
ATOM 747 O O . LEU A 1 92 ? -24.995 -1.031 40.047 1.00 98.31 92 LEU A O 1
ATOM 751 N N . THR A 1 93 ? -24.626 -1.061 37.837 1.00 98.06 93 THR A N 1
ATOM 752 C CA . THR A 1 93 ? -25.864 -0.350 37.482 1.00 98.06 93 THR A CA 1
ATOM 753 C C . THR A 1 93 ? -27.103 -1.093 37.986 1.00 98.06 93 THR A C 1
ATOM 755 O O . THR A 1 93 ? -27.989 -0.474 38.572 1.00 98.06 93 THR A O 1
ATOM 758 N N . VAL A 1 94 ? -27.156 -2.421 37.829 1.00 97.75 94 VAL A N 1
ATOM 759 C CA . VAL A 1 94 ? -28.266 -3.239 38.347 1.00 97.75 94 VAL A CA 1
ATOM 760 C C . VAL A 1 94 ? -28.338 -3.188 39.877 1.00 97.75 94 VAL A C 1
ATOM 762 O O . VAL A 1 94 ? -29.430 -3.049 40.429 1.00 97.75 94 VAL A O 1
ATOM 765 N N . GLN A 1 95 ? -27.198 -3.279 40.570 1.00 97.62 95 GLN A N 1
ATOM 766 C CA . GLN A 1 95 ? -27.153 -3.209 42.036 1.00 97.62 95 GLN A CA 1
ATOM 767 C C . GLN A 1 95 ? -27.596 -1.843 42.565 1.00 97.62 95 GLN A C 1
ATOM 769 O O . GLN A 1 95 ? -28.371 -1.787 43.517 1.00 97.62 95 GLN A O 1
ATOM 774 N N . VAL A 1 96 ? -27.149 -0.753 41.934 1.00 97.31 96 VAL A N 1
ATOM 775 C CA . VAL A 1 96 ? -27.575 0.610 42.280 1.00 97.31 96 VAL A CA 1
ATOM 776 C C . VAL A 1 96 ? -29.082 0.751 42.107 1.00 97.31 96 VAL A C 1
ATOM 778 O O . VAL A 1 96 ? -29.751 1.150 43.052 1.00 97.31 96 VAL A O 1
ATOM 781 N N . ALA A 1 97 ? -29.639 0.317 40.973 1.00 96.50 97 ALA A N 1
ATOM 782 C CA . ALA A 1 97 ? -31.082 0.375 40.744 1.00 96.50 97 ALA A CA 1
ATOM 783 C C . ALA A 1 97 ? -31.885 -0.455 41.765 1.00 96.50 97 ALA A C 1
ATOM 785 O O . ALA A 1 97 ? -32.997 -0.084 42.134 1.00 96.50 97 ALA A O 1
ATOM 786 N N . ALA A 1 98 ? -31.350 -1.590 42.226 1.00 96.56 98 ALA A N 1
ATOM 787 C CA . ALA A 1 98 ? -31.985 -2.388 43.273 1.00 96.56 98 ALA A CA 1
ATOM 788 C C . ALA A 1 98 ? -31.952 -1.680 44.638 1.00 96.56 98 ALA A C 1
ATOM 790 O O . ALA A 1 98 ? -32.957 -1.674 45.346 1.00 96.56 98 ALA A O 1
ATOM 791 N N . LEU A 1 99 ? -30.819 -1.069 44.994 1.00 96.56 99 LEU A N 1
ATOM 792 C CA . LEU A 1 99 ? -30.678 -0.287 46.224 1.00 96.56 99 LEU A CA 1
ATOM 793 C C . LEU A 1 99 ? -31.568 0.956 46.214 1.00 96.56 99 LEU A C 1
ATOM 795 O O . LEU A 1 99 ? -32.180 1.259 47.231 1.00 96.56 99 LEU A O 1
ATOM 799 N N . GLU A 1 100 ? -31.671 1.648 45.080 1.00 96.44 100 GLU A N 1
ATOM 800 C CA . GLU A 1 100 ? -32.542 2.816 44.930 1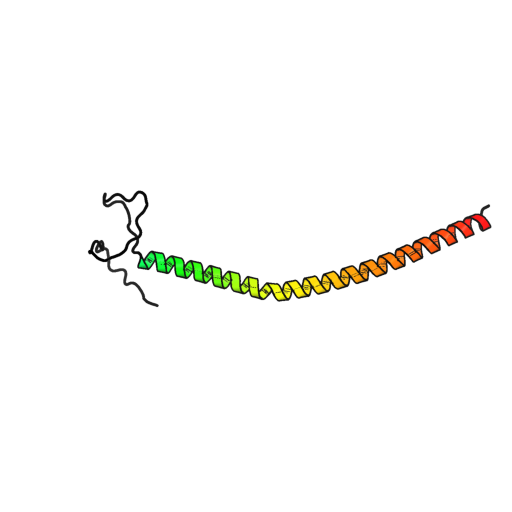.00 96.44 100 GLU A CA 1
ATOM 801 C C . GLU A 1 100 ? -33.999 2.467 45.238 1.00 96.44 100 GLU A C 1
ATOM 803 O O . GLU A 1 100 ? -34.628 3.171 46.021 1.00 96.44 100 GLU A O 1
ATOM 808 N N . ARG A 1 101 ? -34.495 1.332 44.728 1.00 94.69 101 ARG A N 1
ATOM 809 C CA . ARG A 1 101 ? -35.845 0.848 45.056 1.00 94.69 101 ARG A CA 1
ATOM 810 C C . ARG A 1 101 ? -36.021 0.556 46.543 1.00 94.69 101 ARG A C 1
ATOM 812 O O . ARG A 1 101 ? -37.022 0.924 47.125 1.00 94.69 101 ARG A O 1
ATOM 819 N N . VAL A 1 102 ? -35.055 -0.099 47.189 1.00 95.19 102 VAL A N 1
ATOM 820 C CA . VAL A 1 102 ? -35.182 -0.448 48.620 1.00 95.19 102 VAL A CA 1
ATOM 821 C C . VAL A 1 102 ? -35.081 0.781 49.534 1.00 95.19 102 VAL A C 1
ATOM 823 O O . VAL A 1 102 ? -35.660 0.784 50.617 1.00 95.19 102 VAL A O 1
ATOM 826 N N . CYS A 1 103 ? -34.317 1.798 49.137 1.00 93.19 103 CYS A N 1
ATOM 827 C CA . CYS A 1 103 ? -34.048 2.974 49.964 1.00 93.19 103 CYS A CA 1
ATOM 828 C C . CYS A 1 103 ? -35.026 4.134 49.738 1.00 93.19 103 CYS A C 1
ATOM 830 O O . CYS A 1 103 ? -35.150 4.976 50.629 1.00 93.19 103 CYS A O 1
ATOM 832 N N . PHE A 1 104 ? -35.645 4.226 48.557 1.00 89.88 104 PHE A N 1
ATOM 833 C CA . PHE A 1 104 ? -36.434 5.393 48.153 1.00 89.88 104 PHE A CA 1
ATOM 834 C C . PHE A 1 104 ? -37.847 5.081 47.629 1.00 89.88 104 PHE A C 1
ATOM 836 O O . PHE A 1 104 ? -38.592 6.043 47.432 1.00 89.88 104 PHE A O 1
ATOM 843 N N . ASP A 1 105 ? -38.228 3.809 47.434 1.00 61.69 105 ASP A N 1
ATOM 844 C CA . ASP A 1 105 ? -39.649 3.410 47.334 1.00 61.69 105 ASP A CA 1
ATOM 845 C C . ASP A 1 105 ? -40.247 3.185 48.737 1.00 61.69 105 ASP A C 1
ATOM 847 O O . ASP A 1 105 ? -41.448 3.498 48.925 1.00 61.69 105 ASP A O 1
#

Foldseek 3Di:
DPDDDCDPDPPPPDPPWDWDFDPPDDPPVPGDTHGPVVVVVVVVVVVVVVVVVVVVVVVCVVVVVVVVVVVVVVVVVVVVVVVVVVVVVVVVVVVVVVVCVVPPD

pLDDT: mean 83.42, std 18.77, range [38.53, 98.75]

Sequence (105 aa):
MIDEVRVKDEFDTQPGKRFFSCVNYEADGLHYRQPWVCGVQEEIVTLRKRVEEADEVMKSVPMLNKQIESVEAQVKRLSLLLDKLTGDVYNLTVQVAALERVCFD

Organism: Brassica carinata (NCBI:txid52824)